Protein AF-A0A7S0JH05-F1 (afdb_monomer_lite)

Sequence (121 aa):
AACIKAVESALPPEQRRILLYGGADVAADGWRSRSTYIVQGADVPLCLREAGYLWHTSSYVIWPAAARTLVQSLPINAPVDVFAARLVHEHRLRALVTIPPLAVQGSEVRHGECGLGDCVP

Secondary structure (DSSP, 8-state):
-HHHHHHHHHS-GGG--EEEEEEEEE-TT-EEEEEEEEETT-SS-EEEEEESSEEEEEEEEE-HHHHHHHHTTPPP-S-HHHHHHHHHHTTSSEEEEEES-S--------TT---------

Foldseek 3Di:
DQVVVQLCVVDPQLPQLEKEALDWDAPPVQFDPPDKAFRPPDPDGKIKTWGLATDDGDDIDGGPNNVVLVVVPDDDPDPPNVVVSVCSNVVVGIYIYMVVRNDDDDPDPPPPPPPDPDDDD

Organism: NCBI:txid127549

pLDDT: mean 82.19, std 15.49, range [34.44, 96.44]

Radius of gyration: 16.57 Å; chains: 1; bounding box: 44×48×33 Å

Structure (mmCIF, N/CA/C/O backbone):
data_AF-A0A7S0JH05-F1
#
_entry.id   AF-A0A7S0JH05-F1
#
loop_
_atom_site.group_PDB
_atom_site.id
_atom_site.type_symbol
_atom_site.label_atom_id
_atom_site.label_alt_id
_atom_site.label_comp_id
_atom_site.label_asym_id
_atom_site.label_entity_id
_atom_site.label_seq_id
_atom_site.pdbx_PDB_ins_code
_atom_site.Cartn_x
_atom_site.Cartn_y
_atom_site.Cartn_z
_atom_site.occupancy
_atom_site.B_iso_or_equiv
_atom_site.auth_seq_id
_atom_site.auth_comp_id
_atom_site.auth_asym_id
_atom_site.auth_atom_id
_atom_site.pdbx_PDB_model_num
ATOM 1 N N . ALA A 1 1 ? 3.781 1.004 14.112 1.00 74.44 1 ALA A N 1
ATOM 2 C CA . ALA A 1 1 ? 2.352 0.971 14.515 1.00 74.44 1 ALA A CA 1
ATOM 3 C C . ALA A 1 1 ? 1.597 2.283 14.243 1.00 74.44 1 ALA A C 1
ATOM 5 O O . ALA A 1 1 ? 0.434 2.217 13.860 1.00 74.44 1 ALA A O 1
ATOM 6 N N . ALA A 1 2 ? 2.214 3.463 14.409 1.00 86.62 2 ALA A N 1
ATOM 7 C CA . ALA A 1 2 ? 1.535 4.757 14.239 1.00 86.62 2 ALA A CA 1
ATOM 8 C C . ALA A 1 2 ? 0.888 4.962 12.848 1.00 86.62 2 ALA A C 1
ATOM 10 O O . ALA A 1 2 ? -0.252 5.407 12.774 1.00 86.62 2 ALA A O 1
ATOM 11 N N . CYS A 1 3 ? 1.542 4.538 11.756 1.00 88.06 3 CYS A N 1
ATOM 12 C CA . CYS A 1 3 ? 0.983 4.633 10.396 1.00 88.06 3 CYS A CA 1
ATOM 13 C C . CYS A 1 3 ? -0.319 3.853 10.221 1.00 88.06 3 CYS A C 1
ATOM 15 O O . CYS A 1 3 ? -1.251 4.332 9.586 1.00 88.06 3 CYS A O 1
ATOM 17 N N . ILE A 1 4 ? -0.373 2.645 10.790 1.00 90.12 4 ILE A N 1
ATOM 18 C CA . ILE A 1 4 ? -1.554 1.781 10.722 1.00 90.12 4 ILE A CA 1
ATOM 19 C C . ILE A 1 4 ? -2.708 2.489 11.427 1.00 90.12 4 ILE A C 1
ATOM 21 O O . ILE A 1 4 ? -3.753 2.690 10.820 1.00 90.12 4 ILE A O 1
ATOM 25 N N . LYS A 1 5 ? -2.476 2.981 12.652 1.00 90.44 5 LYS A N 1
ATOM 26 C CA . LYS A 1 5 ? -3.479 3.744 13.409 1.00 90.44 5 LYS A CA 1
ATOM 27 C C . LYS A 1 5 ? -3.952 4.991 12.661 1.00 90.44 5 LYS A C 1
ATOM 29 O O . LYS A 1 5 ? -5.143 5.270 12.677 1.00 90.44 5 LYS A O 1
ATOM 34 N N . ALA A 1 6 ? -3.049 5.710 11.990 1.00 88.25 6 ALA A N 1
ATOM 35 C CA . ALA A 1 6 ? -3.396 6.892 11.200 1.00 88.25 6 ALA A CA 1
ATOM 36 C C . ALA A 1 6 ? -4.318 6.559 10.013 1.00 88.25 6 ALA A C 1
ATOM 38 O O . ALA A 1 6 ? -5.251 7.302 9.727 1.00 88.25 6 ALA A O 1
ATOM 39 N N . VAL A 1 7 ? -4.097 5.427 9.337 1.00 88.50 7 VAL A N 1
ATOM 40 C CA . VAL A 1 7 ? -4.993 4.956 8.267 1.00 88.50 7 VAL A CA 1
ATOM 41 C C . VAL A 1 7 ? -6.327 4.478 8.840 1.00 88.50 7 VAL A C 1
ATOM 43 O O . VAL A 1 7 ? -7.386 4.767 8.283 1.00 88.50 7 VAL A O 1
ATOM 46 N N . GLU A 1 8 ? -6.294 3.756 9.959 1.00 91.56 8 GLU A N 1
ATOM 47 C CA . GLU A 1 8 ? -7.490 3.194 10.585 1.00 91.56 8 GLU A CA 1
ATOM 48 C C . GLU A 1 8 ? -8.410 4.250 11.198 1.00 91.56 8 GLU A C 1
ATOM 50 O O . GLU A 1 8 ? -9.626 4.062 11.168 1.00 91.56 8 GLU A O 1
ATOM 55 N N . SER A 1 9 ? -7.858 5.355 11.707 1.00 89.12 9 SER A N 1
ATOM 56 C CA . SER A 1 9 ? -8.639 6.491 12.202 1.00 89.12 9 SER A CA 1
ATOM 57 C C . SER A 1 9 ? -9.195 7.364 11.076 1.00 89.12 9 SER A C 1
ATOM 59 O O . SER A 1 9 ? -10.253 7.965 11.245 1.00 89.12 9 SER A O 1
ATOM 61 N N . ALA A 1 10 ? -8.512 7.429 9.929 1.00 87.38 10 ALA A N 1
ATOM 62 C CA . ALA A 1 10 ? -8.931 8.251 8.797 1.00 87.38 10 ALA A CA 1
ATOM 63 C C . ALA A 1 10 ? -10.034 7.607 7.944 1.00 87.38 10 ALA A C 1
ATOM 65 O O . ALA A 1 10 ? -10.801 8.325 7.303 1.00 87.38 10 ALA A O 1
ATOM 66 N N . LEU A 1 11 ? -10.096 6.271 7.878 1.00 87.88 11 LEU A N 1
ATOM 67 C CA . LEU A 1 11 ? -11.009 5.555 6.984 1.00 87.88 11 LEU A CA 1
ATOM 68 C C . LEU A 1 11 ? -11.685 4.364 7.674 1.00 87.88 11 LEU A C 1
ATOM 70 O O . LEU A 1 11 ? -11.009 3.587 8.362 1.00 87.88 11 LEU A O 1
ATOM 74 N N . PRO A 1 12 ? -12.988 4.136 7.431 1.00 91.38 12 PRO A N 1
ATOM 75 C CA . PRO A 1 12 ? -13.674 2.951 7.930 1.00 91.38 12 PRO A CA 1
ATOM 76 C C . PRO A 1 12 ? -13.202 1.681 7.190 1.00 91.38 12 PRO A C 1
ATOM 78 O O . PRO A 1 12 ? -12.720 1.776 6.054 1.00 91.38 12 PRO A O 1
ATOM 81 N N . PRO A 1 13 ? -13.302 0.485 7.805 1.00 90.88 13 PRO A N 1
ATOM 82 C CA . PRO A 1 13 ? -12.706 -0.757 7.296 1.00 90.88 13 PRO A CA 1
ATOM 83 C C . PRO A 1 13 ? -13.029 -1.097 5.835 1.00 90.88 13 PRO A C 1
ATOM 85 O O . PRO A 1 13 ? -12.157 -1.556 5.096 1.00 90.88 13 PRO A O 1
ATOM 88 N N . GLU A 1 14 ? -14.261 -0.857 5.398 1.00 91.44 14 GLU A N 1
ATOM 89 C CA . GLU A 1 14 ? -14.748 -1.138 4.048 1.00 91.44 14 GLU A CA 1
ATOM 90 C C . GLU A 1 14 ? -14.143 -0.221 2.976 1.00 91.44 14 GLU A C 1
ATOM 92 O O . GLU A 1 14 ? -14.038 -0.613 1.813 1.00 91.44 14 GLU A O 1
ATOM 97 N N . GLN A 1 15 ? -13.663 0.962 3.365 1.00 89.19 15 GLN A N 1
ATOM 98 C CA . GLN A 1 15 ? -13.040 1.929 2.460 1.00 89.19 15 GLN A CA 1
ATOM 99 C C . GLN A 1 15 ? -11.510 1.802 2.405 1.00 89.19 15 GLN A C 1
ATOM 101 O O . GLN A 1 15 ? -10.868 2.457 1.579 1.00 89.19 15 GLN A O 1
ATOM 106 N N . ARG A 1 16 ? -10.902 0.923 3.218 1.00 92.81 16 ARG A N 1
ATOM 107 C CA . ARG A 1 16 ? -9.445 0.690 3.279 1.00 92.81 16 ARG A CA 1
ATOM 108 C C . ARG A 1 16 ? -8.944 -0.170 2.113 1.00 92.81 16 ARG A C 1
ATOM 110 O O . ARG A 1 16 ? -8.315 -1.210 2.300 1.00 92.81 16 ARG A O 1
ATOM 117 N N . ARG A 1 17 ? -9.198 0.268 0.878 1.00 94.44 17 ARG A N 1
ATOM 118 C CA . ARG A 1 17 ? -8.593 -0.295 -0.345 1.00 94.44 17 ARG A CA 1
ATOM 119 C C . ARG A 1 17 ? -7.163 0.230 -0.523 1.00 94.44 17 ARG A C 1
ATOM 121 O O . ARG A 1 17 ? -6.834 0.805 -1.554 1.00 94.44 17 ARG A O 1
ATOM 128 N N . ILE A 1 18 ? -6.353 0.107 0.526 1.00 93.81 18 ILE A N 1
ATOM 129 C CA . ILE A 1 18 ? -5.028 0.715 0.642 1.00 93.81 18 ILE A CA 1
ATOM 130 C C . ILE A 1 18 ? -3.946 -0.362 0.735 1.00 93.81 18 ILE A C 1
ATOM 132 O O . ILE A 1 18 ? -4.104 -1.351 1.453 1.00 93.81 18 ILE A O 1
ATOM 136 N N . LEU A 1 19 ? -2.840 -0.113 0.041 1.00 94.31 19 LEU A N 1
ATOM 137 C CA . LEU A 1 19 ? -1.531 -0.705 0.278 1.00 94.31 19 LEU A CA 1
ATOM 138 C C . LEU A 1 19 ? -0.660 0.361 0.954 1.00 94.31 19 LEU A C 1
ATOM 140 O O . LEU A 1 19 ? -0.419 1.424 0.380 1.00 94.31 19 LEU A O 1
ATOM 144 N N . LEU A 1 20 ? -0.245 0.111 2.196 1.00 94.19 20 LEU A N 1
ATOM 145 C CA . LEU A 1 20 ? 0.655 0.994 2.940 1.00 94.19 20 LEU A CA 1
ATOM 146 C C . LEU A 1 20 ? 2.082 0.478 2.792 1.00 94.19 20 LEU A C 1
ATOM 148 O O . LEU A 1 20 ? 2.431 -0.526 3.404 1.00 94.19 20 LEU A O 1
ATOM 152 N N . TYR A 1 21 ? 2.899 1.174 2.018 1.00 93.38 21 TYR A N 1
ATOM 153 C CA . TYR A 1 21 ? 4.297 0.854 1.784 1.00 93.38 21 TYR A CA 1
ATOM 154 C C . TYR A 1 21 ? 5.177 1.468 2.870 1.00 93.38 21 TYR A C 1
ATOM 156 O O . TYR A 1 21 ? 5.226 2.690 3.025 1.00 93.38 21 TYR A O 1
ATOM 164 N N . GLY A 1 22 ? 5.868 0.597 3.609 1.00 90.31 22 GLY A N 1
ATOM 165 C CA . GLY A 1 22 ? 6.933 0.978 4.539 1.00 90.31 22 GLY A CA 1
ATOM 166 C C . GLY A 1 22 ? 8.271 1.191 3.830 1.00 90.31 22 GLY A C 1
ATOM 167 O O . GLY A 1 22 ? 9.145 1.867 4.358 1.00 90.31 22 GLY A O 1
ATOM 168 N N . GLY A 1 23 ? 8.418 0.655 2.619 1.00 88.75 23 GLY A N 1
ATOM 169 C CA . GLY A 1 23 ? 9.553 0.911 1.743 1.00 88.75 23 GLY A CA 1
ATOM 170 C C . GLY A 1 23 ? 9.182 0.647 0.291 1.00 88.75 23 GLY A C 1
ATOM 171 O O . GLY A 1 23 ? 8.728 -0.447 -0.052 1.00 88.75 23 GLY A O 1
ATOM 172 N N . ALA A 1 24 ? 9.322 1.677 -0.535 1.00 87.19 24 ALA A N 1
ATOM 173 C CA . ALA A 1 24 ? 9.101 1.632 -1.972 1.00 87.19 24 ALA A CA 1
ATOM 174 C C . ALA A 1 24 ? 9.754 2.852 -2.622 1.00 87.19 24 ALA A C 1
ATOM 176 O O . ALA A 1 24 ? 9.763 3.930 -2.018 1.00 87.19 24 ALA A O 1
ATOM 177 N N . ASP A 1 25 ? 10.200 2.696 -3.864 1.00 85.81 25 ASP A N 1
ATOM 178 C CA . ASP A 1 25 ? 10.586 3.824 -4.696 1.00 85.81 25 ASP A CA 1
ATOM 179 C C . ASP A 1 25 ? 9.377 4.330 -5.493 1.00 85.81 25 ASP A C 1
ATOM 181 O O . ASP A 1 25 ? 8.522 3.588 -5.987 1.00 85.81 25 ASP A O 1
ATOM 185 N N . VAL A 1 26 ? 9.284 5.650 -5.610 1.00 86.31 26 VAL A N 1
ATOM 186 C CA . VAL A 1 26 ? 8.235 6.332 -6.371 1.00 86.31 26 VAL A CA 1
ATOM 187 C C . VAL A 1 26 ? 8.932 7.190 -7.408 1.00 86.31 26 VAL A C 1
ATOM 189 O O . VAL A 1 26 ? 9.852 7.938 -7.076 1.00 86.31 26 VAL A O 1
ATOM 192 N N . ALA A 1 27 ? 8.519 7.070 -8.670 1.00 83.88 27 ALA A N 1
ATOM 193 C CA . ALA A 1 27 ? 9.039 7.925 -9.734 1.00 83.88 27 ALA A CA 1
ATOM 194 C C . ALA A 1 27 ? 8.814 9.411 -9.384 1.00 83.88 27 ALA A C 1
ATOM 196 O O . ALA A 1 27 ? 7.875 9.747 -8.660 1.00 83.88 27 ALA A O 1
ATOM 197 N N . ALA A 1 28 ? 9.660 10.315 -9.883 1.00 79.00 28 ALA A N 1
ATOM 198 C CA . ALA A 1 28 ? 9.593 11.736 -9.521 1.00 79.00 28 ALA A CA 1
ATOM 199 C C . ALA A 1 28 ? 8.212 12.369 -9.811 1.00 79.00 28 ALA A C 1
ATOM 201 O O . ALA A 1 28 ? 7.711 13.172 -9.023 1.00 79.00 28 ALA A O 1
ATOM 202 N N . ASP A 1 29 ? 7.572 11.944 -10.897 1.00 81.50 29 ASP A N 1
ATOM 203 C CA . ASP A 1 29 ? 6.215 12.287 -11.339 1.00 81.50 29 ASP A CA 1
ATOM 204 C C . ASP A 1 29 ? 5.138 11.293 -10.855 1.00 81.50 29 ASP A C 1
ATOM 206 O O . ASP A 1 29 ? 3.942 11.499 -11.054 1.00 81.50 29 ASP A O 1
ATOM 210 N N . GLY A 1 30 ? 5.548 10.231 -10.162 1.00 83.06 30 GLY A N 1
ATOM 211 C CA . GLY A 1 30 ? 4.691 9.161 -9.664 1.00 83.06 30 GLY A CA 1
ATOM 212 C C . GLY A 1 30 ? 3.899 9.516 -8.407 1.00 83.06 30 GLY A C 1
ATOM 213 O O . GLY A 1 30 ? 3.132 8.683 -7.930 1.00 83.06 30 GLY A O 1
ATOM 214 N N . TRP A 1 31 ? 4.045 10.718 -7.846 1.00 88.94 31 TRP A N 1
ATOM 215 C CA . TRP A 1 31 ? 3.318 11.150 -6.649 1.00 88.94 31 TRP A CA 1
ATOM 216 C C . TRP A 1 31 ? 1.958 11.766 -6.981 1.00 88.94 31 TRP A C 1
ATOM 218 O O . TRP A 1 31 ? 1.846 12.641 -7.837 1.00 88.94 31 TRP A O 1
ATOM 228 N N . ARG A 1 32 ? 0.914 11.407 -6.225 1.00 85.19 32 ARG A N 1
ATOM 229 C CA . ARG A 1 32 ? -0.391 12.073 -6.336 1.00 85.19 32 ARG A CA 1
ATOM 230 C C . ARG A 1 32 ? -0.420 13.307 -5.428 1.00 85.19 32 ARG A C 1
ATOM 232 O O . ARG A 1 32 ? -0.073 13.247 -4.254 1.00 85.19 32 ARG A O 1
ATOM 239 N N . SER A 1 33 ? -0.890 14.438 -5.959 1.00 68.31 33 SER A N 1
ATOM 240 C CA . SER A 1 33 ? -0.949 15.724 -5.237 1.00 68.31 33 SER A CA 1
ATOM 241 C C . SER A 1 33 ? -1.967 15.756 -4.083 1.00 68.31 33 SER A C 1
ATOM 243 O O . SER A 1 33 ? -2.022 16.732 -3.340 1.00 68.31 33 SER A O 1
ATOM 245 N N . ARG A 1 34 ? -2.828 14.740 -3.960 1.00 62.88 34 ARG A N 1
ATOM 246 C CA . ARG A 1 34 ? -4.124 14.884 -3.284 1.00 62.88 34 ARG A CA 1
ATOM 247 C C . ARG A 1 34 ? -4.131 14.529 -1.796 1.00 62.88 34 ARG A C 1
ATOM 249 O O . ARG A 1 34 ? -5.114 14.843 -1.131 1.00 62.88 34 ARG A O 1
ATOM 256 N N . SER A 1 35 ? -3.110 13.862 -1.252 1.00 65.06 35 SER A N 1
ATOM 257 C CA . SER A 1 35 ? -3.149 13.421 0.151 1.00 65.06 35 SER A CA 1
ATOM 258 C C . SER A 1 35 ? -1.759 13.201 0.749 1.00 65.06 35 SER A C 1
ATOM 260 O O . SER A 1 35 ? -1.062 12.249 0.393 1.00 65.06 35 SER A O 1
ATOM 262 N N . THR A 1 36 ? -1.404 14.065 1.702 1.00 76.00 36 THR A N 1
ATOM 263 C CA . THR A 1 36 ? -0.310 13.846 2.653 1.00 76.00 36 THR A CA 1
ATOM 264 C C . THR A 1 36 ? -0.911 13.779 4.052 1.00 76.00 36 THR A C 1
ATOM 266 O O . THR A 1 36 ? -1.585 14.715 4.475 1.00 76.00 36 THR A O 1
ATOM 269 N N . TYR A 1 37 ? -0.679 12.685 4.772 1.00 79.81 37 TYR A N 1
ATOM 270 C CA . TYR A 1 37 ? -1.125 12.507 6.152 1.00 79.81 37 TYR A CA 1
ATOM 271 C C . TYR A 1 37 ? 0.077 12.630 7.081 1.00 79.81 37 TYR A C 1
ATOM 273 O O . TYR A 1 37 ? 1.033 11.867 6.955 1.00 79.81 37 TYR A O 1
ATOM 281 N N . ILE A 1 38 ? 0.037 13.574 8.018 1.00 81.50 38 ILE A N 1
ATOM 282 C CA . ILE A 1 38 ? 1.062 13.681 9.060 1.00 81.50 38 ILE A CA 1
ATOM 283 C C . ILE A 1 38 ? 0.748 12.636 10.129 1.00 81.50 38 ILE A C 1
ATOM 285 O O . ILE A 1 38 ? -0.346 12.628 10.695 1.00 81.50 38 ILE A O 1
ATOM 289 N N . VAL A 1 39 ? 1.697 11.741 10.395 1.00 82.69 39 VAL A N 1
ATOM 290 C CA . VAL A 1 39 ? 1.536 10.684 11.392 1.00 82.69 39 VAL A CA 1
ATOM 291 C C . VAL A 1 39 ? 1.962 11.232 12.749 1.00 82.69 39 VAL A C 1
ATOM 293 O O . VAL A 1 39 ? 3.136 11.501 12.984 1.00 82.69 39 VAL A O 1
ATOM 296 N N . GLN A 1 40 ? 0.993 11.397 13.647 1.00 77.75 40 GLN A N 1
ATOM 297 C CA . GLN A 1 40 ? 1.236 11.805 15.031 1.00 77.75 40 GLN A CA 1
ATOM 298 C C . GLN A 1 40 ? 1.632 10.596 15.893 1.00 77.75 40 GLN A C 1
ATOM 300 O O . GLN A 1 40 ? 1.147 9.484 15.673 1.00 77.75 40 GLN A O 1
ATOM 305 N N . GLY A 1 41 ? 2.489 10.815 16.894 1.00 73.50 41 GLY A N 1
ATOM 306 C CA . GLY A 1 41 ? 2.906 9.772 17.843 1.00 73.50 41 GLY A CA 1
ATOM 307 C C . GLY A 1 41 ? 3.948 8.785 17.305 1.00 73.50 41 GLY A C 1
ATOM 308 O O . GLY A 1 41 ? 4.036 7.665 17.805 1.00 73.50 41 GLY A O 1
ATOM 309 N N . ALA A 1 42 ? 4.699 9.172 16.273 1.00 73.88 42 ALA A N 1
ATOM 310 C CA . ALA A 1 42 ? 5.937 8.504 15.886 1.00 73.88 42 ALA A CA 1
ATOM 311 C C . ALA A 1 42 ? 7.134 9.216 16.539 1.00 73.88 42 ALA A C 1
ATOM 313 O O . ALA A 1 42 ? 7.112 10.438 16.681 1.00 73.88 42 ALA A O 1
ATOM 314 N N . ASP A 1 43 ? 8.177 8.461 16.895 1.00 77.62 43 ASP A N 1
ATOM 315 C CA . ASP A 1 43 ? 9.407 9.012 17.494 1.00 77.62 43 ASP A CA 1
ATOM 316 C C . ASP A 1 43 ? 10.172 9.930 16.524 1.00 77.62 43 ASP A C 1
ATOM 318 O O . ASP A 1 43 ? 10.950 10.786 16.936 1.00 77.62 43 ASP A O 1
ATOM 322 N N . VAL A 1 44 ? 9.921 9.767 15.221 1.00 78.81 44 VAL A N 1
ATOM 323 C CA . VAL A 1 44 ? 10.451 10.601 14.141 1.00 78.81 44 VAL A CA 1
ATOM 324 C C . VAL A 1 44 ? 9.306 11.230 13.344 1.00 78.81 44 VAL A C 1
ATOM 326 O O . VAL A 1 44 ? 8.269 10.582 13.163 1.00 78.81 44 VAL A O 1
ATOM 329 N N . PRO A 1 45 ? 9.475 12.462 12.821 1.00 82.19 45 PRO A N 1
ATOM 330 C CA . PRO A 1 45 ? 8.503 13.065 11.919 1.00 82.19 45 PRO A CA 1
ATOM 331 C C . PRO A 1 45 ? 8.266 12.154 10.716 1.00 82.19 45 PRO A C 1
ATOM 333 O O . PRO A 1 45 ? 9.179 11.876 9.939 1.00 82.19 45 PRO A O 1
ATOM 336 N N . LEU A 1 46 ? 7.031 11.684 10.579 1.00 88.44 46 LEU A N 1
ATOM 337 C CA . LEU A 1 46 ? 6.650 10.735 9.549 1.00 88.44 46 LEU A CA 1
ATOM 338 C C . LEU A 1 46 ? 5.401 11.231 8.835 1.00 88.44 46 LEU A C 1
ATOM 340 O O . LEU A 1 46 ? 4.434 11.671 9.463 1.00 88.44 46 LEU A O 1
ATOM 344 N N . CYS A 1 47 ? 5.399 11.127 7.513 1.00 89.88 47 CYS A N 1
ATOM 345 C CA . CYS A 1 47 ? 4.211 11.388 6.719 1.00 89.88 47 CYS A CA 1
ATOM 346 C C . CYS A 1 47 ? 3.901 10.228 5.777 1.00 89.88 47 CYS A C 1
ATOM 348 O O . CYS A 1 47 ? 4.780 9.474 5.369 1.00 89.88 47 CYS A O 1
ATOM 350 N N . LEU A 1 48 ? 2.619 10.074 5.461 1.00 90.81 48 LEU A N 1
ATOM 351 C CA . LEU A 1 48 ? 2.137 9.165 4.433 1.00 90.81 48 LEU A CA 1
ATOM 352 C C . LEU A 1 48 ? 1.766 9.993 3.220 1.00 90.81 48 LEU A C 1
ATOM 354 O O . LEU A 1 48 ? 0.920 10.881 3.329 1.00 90.81 48 LEU A O 1
ATOM 358 N N . ARG A 1 49 ? 2.355 9.693 2.071 1.00 91.56 49 ARG A N 1
ATOM 359 C CA . ARG A 1 49 ? 2.038 10.372 0.817 1.00 91.56 49 ARG A CA 1
ATOM 360 C C . ARG A 1 49 ? 1.485 9.378 -0.186 1.00 91.56 49 ARG A C 1
ATOM 362 O O . ARG A 1 49 ? 1.966 8.251 -0.285 1.00 91.56 49 ARG A O 1
ATOM 369 N N . GLU A 1 50 ? 0.454 9.787 -0.913 1.00 92.88 50 GLU A N 1
ATOM 370 C CA . GLU A 1 50 ? -0.169 8.920 -1.907 1.00 92.88 50 GLU A CA 1
ATOM 371 C C . GLU A 1 50 ? 0.671 8.827 -3.189 1.00 92.88 50 GLU A C 1
ATOM 373 O O . GLU A 1 50 ? 1.014 9.841 -3.804 1.00 92.88 50 GLU A O 1
ATOM 378 N N . ALA A 1 51 ? 0.977 7.600 -3.606 1.00 91.25 51 ALA A N 1
ATOM 379 C CA . ALA A 1 51 ? 1.669 7.302 -4.852 1.00 91.25 51 ALA A CA 1
ATOM 380 C C . ALA A 1 51 ? 0.672 6.873 -5.940 1.00 91.25 51 ALA A C 1
ATOM 382 O O . ALA A 1 51 ? -0.337 6.214 -5.684 1.00 91.25 51 ALA A O 1
ATOM 383 N N . GLY A 1 52 ? 0.945 7.283 -7.173 1.00 89.38 52 GLY A N 1
ATOM 384 C CA . GLY A 1 52 ? 0.228 6.890 -8.383 1.00 89.38 52 GLY A CA 1
ATOM 385 C C . GLY A 1 52 ? 0.966 5.835 -9.195 1.00 89.38 52 GLY A C 1
ATOM 386 O O . GLY A 1 52 ? 0.314 5.065 -9.895 1.00 89.38 52 GLY A O 1
ATOM 387 N N . TYR A 1 53 ? 2.292 5.774 -9.067 1.00 86.00 53 TYR A N 1
ATOM 388 C CA . TYR A 1 53 ? 3.116 4.743 -9.681 1.00 86.00 53 TYR A CA 1
ATOM 389 C C . TYR A 1 53 ? 4.285 4.380 -8.762 1.00 86.00 53 TYR A C 1
ATOM 391 O O . TYR A 1 53 ? 5.033 5.255 -8.331 1.00 86.00 53 TYR A O 1
ATOM 399 N N . LEU A 1 54 ? 4.416 3.093 -8.453 1.00 87.25 54 LEU A N 1
ATOM 400 C CA . LEU A 1 54 ? 5.406 2.539 -7.530 1.00 87.25 54 LEU A CA 1
ATOM 401 C C . LEU A 1 54 ? 6.330 1.585 -8.274 1.00 87.25 54 LEU A C 1
ATOM 403 O O . LEU A 1 54 ? 5.886 0.867 -9.170 1.00 87.25 54 LEU A O 1
ATOM 407 N N . TRP A 1 55 ? 7.581 1.524 -7.842 1.00 80.56 55 TRP A N 1
ATOM 408 C CA . TRP A 1 55 ? 8.552 0.528 -8.272 1.00 80.56 55 TRP A CA 1
ATOM 409 C C . TRP A 1 55 ? 9.455 0.154 -7.088 1.00 80.56 55 TRP A C 1
ATOM 411 O O . TRP A 1 55 ? 9.488 0.864 -6.087 1.00 80.56 55 TRP A O 1
ATOM 421 N N . HIS A 1 56 ? 10.125 -1.000 -7.161 1.00 75.75 56 HIS A N 1
ATOM 422 C CA . HIS A 1 56 ? 11.042 -1.476 -6.111 1.00 75.75 56 HIS A CA 1
ATOM 423 C C . HIS A 1 56 ? 10.406 -1.492 -4.706 1.00 75.75 56 HIS A C 1
ATOM 425 O O . HIS A 1 56 ? 10.801 -0.765 -3.796 1.00 75.75 56 HIS A O 1
ATOM 431 N N . THR A 1 57 ? 9.373 -2.313 -4.520 1.00 80.50 57 THR A N 1
ATOM 432 C CA . THR A 1 57 ? 8.643 -2.400 -3.249 1.00 80.50 57 THR A CA 1
ATOM 433 C C . THR A 1 57 ? 9.287 -3.417 -2.309 1.00 80.50 57 THR A C 1
ATOM 435 O O . THR A 1 57 ? 9.372 -4.594 -2.644 1.00 80.50 57 THR A O 1
ATOM 438 N N . SER A 1 58 ? 9.694 -2.985 -1.112 1.00 83.94 58 SER A N 1
ATOM 439 C CA . SER A 1 58 ? 10.361 -3.851 -0.127 1.00 83.94 58 SER A CA 1
ATOM 440 C C . SER A 1 58 ? 9.400 -4.401 0.925 1.00 83.94 58 SE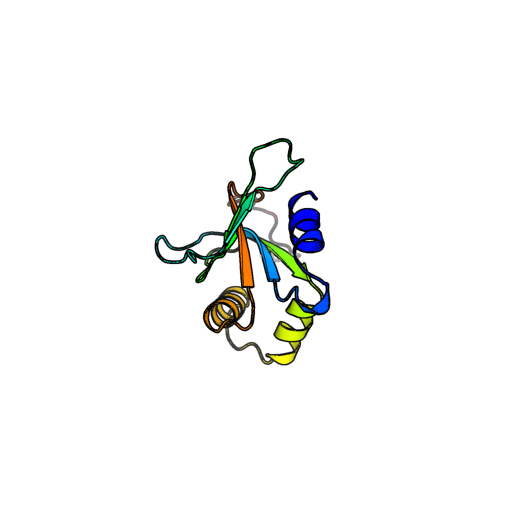R A C 1
ATOM 442 O O . SER A 1 58 ? 9.508 -5.553 1.339 1.00 83.94 58 SER A O 1
ATOM 444 N N . SER A 1 59 ? 8.444 -3.584 1.377 1.00 88.44 59 SER A N 1
ATOM 445 C CA . SER A 1 59 ? 7.475 -3.983 2.397 1.00 88.44 59 SER A CA 1
ATOM 446 C C . SER A 1 59 ? 6.178 -3.194 2.292 1.00 88.44 59 SER A C 1
ATOM 448 O O . SER A 1 59 ? 6.174 -1.983 2.038 1.00 88.44 59 SER A O 1
ATOM 450 N N . TYR A 1 60 ? 5.065 -3.881 2.538 1.00 92.62 60 TYR A N 1
ATOM 451 C CA . TYR A 1 60 ? 3.752 -3.263 2.590 1.00 92.62 60 TYR A CA 1
ATOM 452 C C . TYR A 1 60 ? 2.817 -3.952 3.582 1.00 92.62 60 TYR A C 1
ATOM 454 O O . TYR A 1 60 ? 2.936 -5.138 3.880 1.00 92.62 60 TYR A O 1
ATOM 462 N N . VAL A 1 61 ? 1.849 -3.183 4.069 1.00 94.44 61 VAL A N 1
ATOM 463 C CA . VAL A 1 61 ? 0.692 -3.656 4.825 1.00 94.44 61 VAL A CA 1
ATOM 464 C C . VAL A 1 61 ? -0.535 -3.564 3.930 1.00 94.44 61 VAL A C 1
ATOM 466 O O . VAL A 1 61 ? -0.757 -2.556 3.255 1.00 94.44 61 VAL A O 1
ATOM 469 N N . ILE A 1 62 ? -1.348 -4.616 3.952 1.00 94.88 62 ILE A N 1
ATOM 470 C CA . ILE A 1 62 ? -2.596 -4.705 3.204 1.00 94.88 62 ILE A CA 1
ATOM 471 C C . ILE A 1 62 ? -3.781 -4.893 4.153 1.00 94.88 62 ILE A C 1
ATOM 473 O O . ILE A 1 62 ? -3.728 -5.697 5.081 1.00 94.88 62 ILE A O 1
ATOM 477 N N . TRP A 1 63 ? -4.873 -4.167 3.904 1.00 95.81 63 TRP A N 1
ATOM 478 C CA . TRP A 1 63 ? -6.130 -4.337 4.639 1.00 95.81 63 TRP A CA 1
ATOM 479 C C . TRP A 1 63 ? -7.079 -5.314 3.931 1.00 95.81 63 TRP A C 1
ATOM 481 O O . TRP A 1 63 ? -7.011 -5.462 2.708 1.00 95.81 63 TRP A O 1
ATOM 491 N N . PRO A 1 64 ? -8.044 -5.925 4.650 1.00 96.44 64 PRO A N 1
ATOM 492 C CA . PRO A 1 64 ? -8.970 -6.897 4.067 1.00 96.44 64 PRO A CA 1
ATOM 493 C C . PRO A 1 64 ? -9.735 -6.404 2.827 1.00 96.44 64 PRO A C 1
ATOM 495 O O . PRO A 1 64 ? -9.966 -7.180 1.903 1.00 96.44 64 PRO A O 1
ATOM 498 N N . ALA A 1 65 ? -10.118 -5.123 2.765 1.00 95.06 65 ALA A N 1
ATOM 499 C CA . ALA A 1 65 ? -10.803 -4.563 1.595 1.00 95.06 65 ALA A CA 1
ATOM 500 C C . ALA A 1 65 ? -9.891 -4.493 0.353 1.00 95.06 65 ALA A C 1
ATOM 502 O O . ALA A 1 65 ? -10.323 -4.822 -0.755 1.00 95.06 65 ALA A O 1
ATOM 503 N N . ALA A 1 66 ? -8.619 -4.128 0.535 1.00 95.06 66 ALA A N 1
ATOM 504 C CA . ALA A 1 66 ? -7.613 -4.193 -0.523 1.00 95.06 66 ALA A CA 1
ATOM 505 C C . ALA A 1 66 ? -7.322 -5.642 -0.943 1.00 95.06 66 ALA A C 1
ATOM 507 O O . ALA A 1 66 ? -7.317 -5.939 -2.135 1.00 95.06 66 ALA A O 1
ATOM 508 N N . ALA A 1 67 ? -7.170 -6.559 0.017 1.00 94.25 67 ALA A N 1
ATOM 509 C CA . ALA A 1 67 ? -6.914 -7.974 -0.256 1.00 94.25 67 ALA A CA 1
ATOM 510 C C . ALA A 1 67 ? -8.037 -8.615 -1.086 1.00 94.25 67 ALA A C 1
ATOM 512 O O . ALA A 1 67 ? -7.765 -9.290 -2.076 1.00 94.25 67 ALA A O 1
ATOM 513 N N . ARG A 1 68 ? -9.306 -8.331 -0.760 1.00 95.44 68 ARG A N 1
ATOM 514 C CA . ARG A 1 68 ? -10.449 -8.770 -1.577 1.00 95.44 68 ARG A CA 1
ATOM 515 C C . ARG A 1 68 ? -10.370 -8.244 -3.008 1.00 95.44 68 ARG A C 1
ATOM 517 O O . ARG A 1 68 ? -10.628 -8.999 -3.937 1.00 95.44 68 ARG A O 1
ATOM 524 N N . THR A 1 69 ? -9.964 -6.987 -3.187 1.00 94.06 69 THR A N 1
ATOM 525 C CA . THR A 1 69 ? -9.801 -6.386 -4.521 1.00 94.06 69 THR A CA 1
ATOM 526 C C . THR A 1 69 ? -8.710 -7.100 -5.327 1.00 94.06 69 THR A C 1
ATOM 528 O O . THR A 1 69 ? -8.896 -7.336 -6.520 1.00 94.06 69 THR A O 1
ATOM 531 N N . LEU A 1 70 ? -7.600 -7.493 -4.691 1.00 92.00 70 LEU A N 1
ATOM 532 C CA . LEU A 1 70 ? -6.545 -8.284 -5.339 1.00 92.00 70 LEU A CA 1
ATOM 533 C C . LEU A 1 70 ? -7.047 -9.669 -5.757 1.00 92.00 70 LEU A C 1
ATOM 535 O O . LEU A 1 70 ? -6.878 -10.050 -6.911 1.00 92.00 70 LEU A O 1
ATOM 539 N N . VAL A 1 71 ? -7.718 -10.390 -4.853 1.00 93.25 71 VAL A N 1
ATOM 540 C CA . VAL A 1 71 ? -8.251 -11.738 -5.124 1.00 93.25 71 VAL A CA 1
ATOM 541 C C . VAL A 1 71 ? -9.313 -11.712 -6.229 1.00 93.25 71 VAL A C 1
ATOM 543 O O . VAL A 1 71 ? -9.327 -12.578 -7.096 1.00 93.25 71 VAL A O 1
ATOM 546 N N . GLN A 1 72 ? -10.163 -10.685 -6.264 1.00 94.25 72 GLN A N 1
ATOM 547 C CA . GLN A 1 72 ? -11.145 -10.480 -7.338 1.00 94.25 72 GLN A CA 1
ATOM 548 C C . GLN A 1 72 ? -10.514 -10.124 -8.691 1.00 94.25 72 GLN A C 1
ATOM 550 O O . GLN A 1 72 ? -11.203 -10.133 -9.705 1.00 94.25 72 GLN A O 1
ATOM 555 N N . SER A 1 73 ? -9.230 -9.763 -8.709 1.00 91.06 73 SER A N 1
ATOM 556 C CA . SER A 1 73 ? -8.503 -9.351 -9.913 1.00 91.06 73 SER A CA 1
ATOM 557 C C . SER A 1 73 ? -7.608 -10.454 -10.477 1.00 91.06 73 SER A C 1
ATOM 559 O O . SE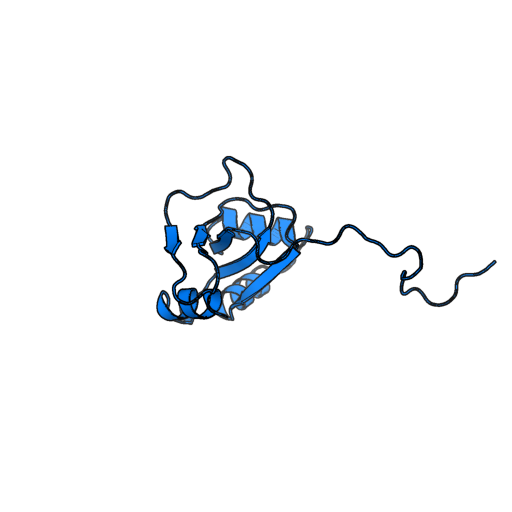R A 1 73 ? -6.828 -10.191 -11.390 1.00 91.06 73 SER A O 1
ATOM 561 N N . LEU A 1 74 ? -7.700 -11.668 -9.930 1.00 90.50 74 LEU A N 1
ATOM 562 C CA . LEU A 1 74 ? -7.046 -12.850 -10.477 1.00 90.50 74 LEU A CA 1
ATOM 563 C C . LEU A 1 74 ? -7.632 -13.200 -11.864 1.00 90.50 74 LEU A C 1
ATOM 565 O O . LEU A 1 74 ? -8.813 -12.944 -12.105 1.00 90.50 74 LEU A O 1
ATOM 569 N N . PRO A 1 75 ? -6.845 -13.817 -12.765 1.00 89.88 75 PRO A N 1
ATOM 570 C CA . PRO A 1 75 ? -5.466 -14.278 -12.572 1.00 89.88 75 PRO A CA 1
ATOM 571 C C . PRO A 1 75 ? -4.416 -13.158 -12.684 1.00 89.88 75 PRO A C 1
ATOM 573 O O . PRO A 1 75 ? -4.593 -12.177 -13.404 1.00 89.88 75 PRO A O 1
ATOM 576 N N . ILE A 1 76 ? -3.287 -13.332 -11.990 1.00 89.38 76 ILE A N 1
ATOM 577 C CA . ILE A 1 76 ? -2.107 -12.464 -12.122 1.00 89.38 76 ILE A CA 1
ATOM 578 C C . ILE A 1 76 ? -1.234 -13.008 -13.257 1.00 89.38 76 ILE A C 1
ATOM 580 O O . ILE A 1 76 ? -0.803 -14.156 -13.208 1.00 89.38 76 ILE A O 1
ATOM 584 N N . ASN A 1 77 ? -0.966 -12.182 -14.270 1.00 89.88 77 ASN A N 1
ATOM 585 C CA . ASN A 1 77 ? -0.168 -12.532 -15.453 1.00 89.88 77 ASN A CA 1
ATOM 586 C C . ASN A 1 77 ? 1.127 -11.703 -15.589 1.00 89.88 77 ASN A C 1
ATOM 588 O O . ASN A 1 77 ? 1.701 -11.621 -16.671 1.00 89.88 77 A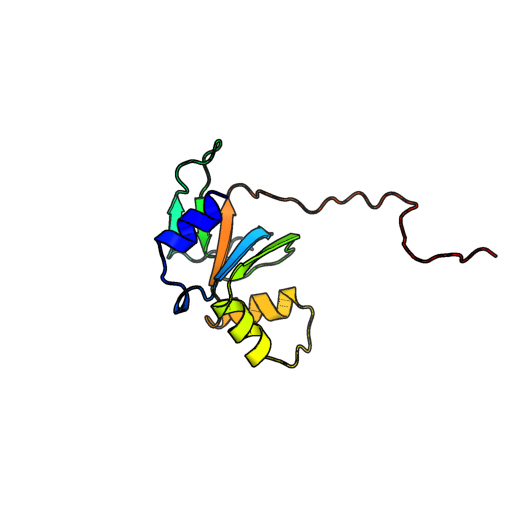SN A O 1
ATOM 592 N N . ALA A 1 78 ? 1.564 -11.062 -14.506 1.00 87.00 78 ALA A N 1
ATOM 593 C CA . ALA A 1 78 ? 2.745 -10.204 -14.432 1.00 87.00 78 ALA A CA 1
ATOM 594 C C . ALA A 1 78 ? 3.368 -10.312 -13.026 1.00 87.00 78 ALA A C 1
ATOM 596 O O . ALA A 1 78 ? 2.713 -10.845 -12.126 1.00 87.00 78 ALA A O 1
ATOM 597 N N . PRO A 1 79 ? 4.588 -9.797 -12.785 1.00 88.25 79 PRO A N 1
ATOM 598 C CA . PRO A 1 79 ? 5.116 -9.677 -11.428 1.00 88.25 79 PRO A CA 1
ATOM 599 C C . PRO A 1 79 ? 4.117 -8.968 -10.505 1.00 88.25 79 PRO A C 1
ATOM 601 O O . PRO A 1 79 ? 3.462 -8.006 -10.914 1.00 88.25 79 PRO A O 1
ATOM 604 N N . VAL A 1 80 ? 3.996 -9.445 -9.264 1.00 85.94 80 VAL A N 1
ATOM 605 C CA . VAL A 1 80 ? 2.974 -8.978 -8.309 1.00 85.94 80 VAL A CA 1
ATOM 606 C C . VAL A 1 80 ? 3.045 -7.466 -8.098 1.00 85.94 80 VAL A C 1
ATOM 608 O O . VAL A 1 80 ? 2.005 -6.813 -8.056 1.00 85.94 80 VAL A O 1
ATOM 611 N N . ASP A 1 81 ? 4.247 -6.896 -8.058 1.00 84.50 81 ASP A N 1
ATOM 612 C CA . ASP A 1 81 ? 4.438 -5.457 -7.860 1.00 84.50 81 ASP A CA 1
ATOM 613 C C . ASP A 1 81 ? 3.948 -4.645 -9.062 1.00 84.50 81 ASP A C 1
ATOM 615 O O . ASP A 1 81 ? 3.278 -3.628 -8.892 1.00 84.50 81 ASP A O 1
ATOM 619 N N . VAL A 1 82 ? 4.182 -5.136 -10.285 1.00 87.94 82 VAL A N 1
ATOM 620 C CA . VAL A 1 82 ? 3.669 -4.524 -11.525 1.00 87.94 82 VAL A CA 1
ATOM 621 C C . VAL A 1 82 ? 2.146 -4.623 -11.572 1.00 87.94 82 VAL A C 1
ATOM 623 O O . VAL A 1 82 ? 1.458 -3.664 -11.923 1.00 87.94 82 VAL A O 1
ATOM 626 N N . PHE A 1 83 ? 1.599 -5.771 -11.174 1.00 90.00 83 PHE A N 1
ATOM 627 C CA . PHE A 1 83 ? 0.160 -5.971 -11.081 1.00 90.00 83 PHE A CA 1
ATOM 628 C C . PHE A 1 83 ? -0.485 -5.027 -10.051 1.00 90.00 83 PHE A C 1
ATOM 630 O O . PHE A 1 83 ? -1.499 -4.393 -10.348 1.00 90.00 83 PHE A O 1
ATOM 637 N N . ALA A 1 84 ? 0.113 -4.882 -8.868 1.00 90.12 84 ALA A N 1
ATOM 638 C CA . ALA A 1 84 ? -0.350 -3.967 -7.830 1.00 90.12 84 ALA A CA 1
ATOM 639 C C . ALA A 1 84 ? -0.234 -2.500 -8.274 1.00 90.12 84 ALA A C 1
ATOM 641 O O . ALA A 1 84 ? -1.194 -1.742 -8.122 1.00 90.12 84 ALA A O 1
ATOM 642 N N . ALA A 1 85 ? 0.887 -2.112 -8.889 1.00 89.56 85 ALA A N 1
ATOM 643 C CA . ALA A 1 85 ? 1.092 -0.776 -9.442 1.00 89.56 85 ALA A CA 1
ATOM 644 C C . ALA A 1 85 ? 0.041 -0.437 -10.509 1.00 89.56 85 ALA A C 1
ATOM 646 O O . ALA A 1 85 ? -0.516 0.661 -10.488 1.00 89.56 85 ALA A O 1
ATOM 647 N N . ARG A 1 86 ? -0.320 -1.391 -11.380 1.00 90.94 86 ARG A N 1
ATOM 648 C CA . ARG A 1 86 ? -1.423 -1.221 -12.339 1.00 90.94 86 ARG A CA 1
ATOM 649 C C . ARG A 1 86 ? -2.751 -0.942 -11.634 1.00 90.94 86 ARG A C 1
ATOM 651 O O . ARG A 1 86 ? -3.445 0.000 -11.998 1.00 90.94 86 ARG A O 1
ATOM 658 N N . LEU A 1 87 ? -3.102 -1.705 -10.599 1.00 93.06 87 LEU A N 1
ATOM 659 C CA . LEU A 1 87 ? -4.353 -1.493 -9.856 1.00 93.06 87 LEU A CA 1
ATOM 660 C C . LEU A 1 87 ? -4.384 -0.154 -9.099 1.00 93.06 87 LEU A C 1
ATOM 662 O O . LEU A 1 87 ? -5.457 0.428 -8.921 1.00 93.06 87 LEU A O 1
ATOM 666 N N . VAL A 1 88 ? -3.224 0.345 -8.666 1.00 92.44 88 VAL A N 1
ATOM 667 C CA . VAL A 1 88 ? -3.063 1.692 -8.089 1.00 92.44 88 VAL A CA 1
ATOM 668 C C . VAL A 1 88 ? -3.219 2.777 -9.158 1.00 92.44 88 VAL A C 1
ATOM 670 O O . VAL A 1 88 ? -3.855 3.812 -8.923 1.00 92.44 88 VAL A O 1
ATOM 673 N N . HIS A 1 89 ? -2.674 2.542 -10.350 1.00 89.69 89 HIS A N 1
ATOM 674 C CA . HIS A 1 89 ? -2.823 3.435 -11.492 1.00 89.69 89 HIS A CA 1
ATOM 675 C C . HIS A 1 89 ? -4.295 3.544 -11.928 1.00 89.69 89 HIS A C 1
ATOM 677 O O . HIS A 1 89 ? -4.810 4.651 -12.066 1.00 89.69 89 HIS A O 1
ATOM 683 N N . GLU A 1 90 ? -5.000 2.412 -12.009 1.00 91.31 90 GLU A N 1
ATOM 684 C CA . GLU A 1 90 ? -6.430 2.289 -12.343 1.00 91.31 90 GLU A CA 1
ATOM 685 C C . GLU A 1 90 ? -7.387 2.736 -11.220 1.00 91.31 90 GLU A C 1
ATOM 687 O O . GLU A 1 90 ? -8.601 2.576 -11.340 1.00 91.31 90 GLU A O 1
ATOM 692 N N . HIS A 1 91 ? -6.879 3.271 -10.104 1.00 91.38 91 HIS A N 1
ATOM 693 C CA . HIS A 1 91 ? -7.676 3.711 -8.948 1.00 91.38 91 HIS A CA 1
ATOM 694 C C . HIS A 1 91 ? -8.513 2.611 -8.267 1.00 91.38 91 HIS A C 1
ATOM 696 O O . HIS A 1 91 ? -9.426 2.899 -7.486 1.00 91.38 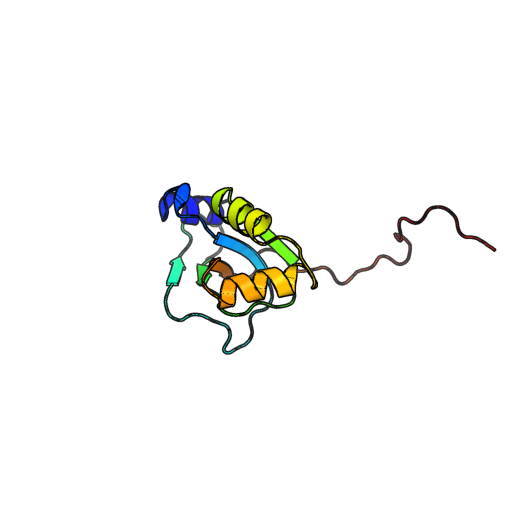91 HIS A O 1
ATOM 702 N N . ARG A 1 92 ? -8.198 1.337 -8.520 1.00 93.19 92 ARG A N 1
ATOM 703 C CA . ARG A 1 92 ? -8.833 0.191 -7.851 1.00 93.19 92 ARG A CA 1
ATOM 704 C C . ARG A 1 92 ? -8.261 -0.017 -6.451 1.00 93.19 92 ARG A C 1
ATOM 706 O O . ARG A 1 92 ? -8.985 -0.439 -5.547 1.00 93.19 92 ARG A O 1
ATOM 713 N N . LEU A 1 93 ? -6.990 0.335 -6.276 1.00 94.06 93 LEU A N 1
ATOM 714 C CA . LEU A 1 93 ? -6.280 0.409 -5.004 1.00 94.06 93 LEU A CA 1
ATOM 715 C C . LEU A 1 93 ? -5.680 1.805 -4.814 1.00 94.06 93 LEU A C 1
ATOM 717 O O . LEU A 1 93 ? -5.470 2.549 -5.768 1.00 94.06 93 LEU A O 1
ATOM 721 N N . ARG A 1 94 ? -5.387 2.153 -3.564 1.00 93.62 94 ARG A N 1
ATOM 722 C CA . ARG A 1 94 ? -4.616 3.340 -3.190 1.00 93.62 94 ARG A CA 1
ATOM 723 C C . ARG A 1 94 ? -3.281 2.908 -2.608 1.00 93.62 94 ARG A C 1
ATOM 725 O O . ARG A 1 94 ? -3.239 1.979 -1.806 1.00 93.62 94 ARG A O 1
ATOM 732 N N . ALA A 1 95 ? -2.212 3.602 -2.968 1.00 93.56 95 ALA A N 1
ATOM 733 C CA . ALA A 1 95 ? -0.892 3.377 -2.403 1.00 93.56 95 ALA A CA 1
ATOM 734 C C . ALA A 1 95 ? -0.501 4.534 -1.492 1.00 93.56 95 ALA A C 1
ATOM 736 O O . ALA A 1 95 ? -0.396 5.665 -1.956 1.00 93.56 95 ALA A O 1
ATOM 737 N N . LEU A 1 96 ? -0.251 4.255 -0.217 1.00 93.62 96 LEU A N 1
ATOM 738 C CA . LEU A 1 96 ? 0.323 5.222 0.715 1.00 93.62 96 LEU A CA 1
ATOM 739 C C . LEU A 1 96 ? 1.759 4.819 1.013 1.00 93.62 96 LEU A C 1
ATOM 741 O O . LEU A 1 96 ? 1.993 3.681 1.394 1.00 93.62 96 LEU A O 1
ATOM 745 N N . VAL A 1 97 ? 2.703 5.740 0.862 1.00 93.19 97 VAL A N 1
ATOM 746 C CA . VAL A 1 97 ? 4.129 5.493 1.100 1.00 93.19 97 VAL A CA 1
ATOM 747 C C . VAL A 1 97 ? 4.585 6.316 2.290 1.00 93.19 97 VAL A C 1
ATOM 749 O O . VAL A 1 97 ? 4.258 7.501 2.391 1.00 93.19 97 VAL A O 1
ATOM 752 N N . THR A 1 98 ? 5.324 5.690 3.201 1.00 92.31 98 THR A N 1
ATOM 753 C CA . THR A 1 98 ? 5.950 6.379 4.331 1.00 92.31 98 THR A CA 1
ATOM 754 C C . THR A 1 98 ? 7.132 7.223 3.871 1.00 92.31 98 THR A C 1
ATOM 756 O O . THR A 1 98 ? 7.988 6.740 3.131 1.00 92.31 98 THR A O 1
ATOM 759 N N . ILE A 1 99 ? 7.205 8.461 4.351 1.00 88.94 99 ILE A N 1
ATOM 760 C CA . ILE A 1 99 ? 8.337 9.364 4.151 1.00 88.94 99 ILE A CA 1
ATOM 761 C C . ILE A 1 99 ? 8.781 9.873 5.535 1.00 88.94 99 ILE A C 1
ATOM 763 O O . ILE A 1 99 ? 7.982 10.550 6.197 1.00 88.94 99 ILE A O 1
ATOM 767 N N . PRO A 1 100 ? 10.020 9.576 5.978 1.00 89.06 100 PRO A N 1
ATOM 768 C CA . PRO A 1 100 ? 11.020 8.717 5.314 1.00 89.06 100 PRO A CA 1
ATOM 769 C C . PRO A 1 100 ? 10.595 7.229 5.224 1.00 89.06 100 PRO A C 1
ATOM 771 O O . PRO A 1 100 ? 9.664 6.823 5.928 1.00 89.06 100 PRO A O 1
ATOM 774 N N . PRO A 1 101 ? 11.245 6.407 4.369 1.00 88.44 101 PRO A N 1
ATOM 775 C CA . PRO A 1 101 ? 10.994 4.967 4.321 1.00 88.44 101 PRO A CA 1
ATOM 776 C C . PRO A 1 101 ? 11.359 4.306 5.658 1.00 88.44 101 PRO A C 1
ATOM 778 O O . PRO A 1 101 ? 12.413 4.571 6.231 1.00 88.44 101 PRO A O 1
ATOM 781 N N . LEU A 1 102 ? 10.475 3.440 6.152 1.00 88.50 102 LEU A N 1
ATOM 782 C CA . LEU A 1 102 ? 10.650 2.668 7.386 1.00 88.50 102 LEU A CA 1
ATOM 783 C C . LEU A 1 102 ? 11.450 1.378 7.179 1.00 88.50 102 LEU A C 1
ATOM 785 O O . LEU A 1 102 ? 12.001 0.840 8.135 1.00 88.50 102 LEU A O 1
ATOM 789 N N . ALA A 1 103 ? 11.477 0.861 5.953 1.00 85.62 103 ALA A N 1
ATOM 790 C CA . ALA A 1 103 ? 12.201 -0.344 5.587 1.00 85.62 103 ALA A CA 1
ATOM 791 C C . ALA A 1 103 ? 12.911 -0.140 4.250 1.00 85.62 103 ALA A C 1
ATOM 793 O O . ALA A 1 103 ? 12.337 0.390 3.300 1.00 85.62 103 ALA A O 1
ATOM 794 N N . VAL A 1 104 ? 14.148 -0.610 4.162 1.00 79.44 104 VAL A N 1
ATOM 795 C CA . VAL A 1 104 ? 14.930 -0.618 2.926 1.00 79.44 104 VAL A CA 1
ATOM 796 C C . VAL A 1 104 ? 15.246 -2.069 2.602 1.00 79.44 104 VAL A C 1
ATOM 798 O O . VAL A 1 104 ? 15.538 -2.858 3.501 1.00 79.44 104 VAL A O 1
ATOM 801 N N . GLN A 1 105 ? 15.147 -2.437 1.328 1.00 71.06 105 GLN A N 1
ATOM 802 C CA . GLN A 1 105 ? 15.581 -3.755 0.890 1.00 71.06 105 GLN A CA 1
ATOM 803 C C . GLN A 1 105 ? 17.102 -3.841 1.050 1.00 71.06 105 GLN A C 1
ATOM 805 O O . GLN A 1 105 ? 17.838 -3.093 0.410 1.00 71.06 105 GLN A O 1
ATOM 810 N N . GLY A 1 106 ? 17.569 -4.727 1.930 1.00 66.94 106 GLY A N 1
ATOM 811 C CA . GLY A 1 106 ? 18.994 -5.012 2.062 1.00 66.94 106 GLY A CA 1
ATOM 812 C C . GLY A 1 106 ? 19.530 -5.620 0.768 1.00 66.94 106 GLY A C 1
ATOM 813 O O . GLY A 1 106 ? 18.912 -6.519 0.201 1.00 66.94 106 GLY A O 1
ATOM 814 N N . SER A 1 107 ? 20.670 -5.125 0.291 1.00 55.31 107 SER A N 1
ATOM 815 C CA . SER A 1 107 ? 21.381 -5.671 -0.871 1.00 55.31 107 SER A CA 1
ATOM 816 C C . SER A 1 107 ? 22.339 -6.812 -0.510 1.00 55.31 107 SER A C 1
ATOM 818 O O . SER A 1 107 ? 22.930 -7.422 -1.400 1.00 55.31 107 SER A O 1
ATOM 820 N N . GLU A 1 108 ? 22.501 -7.125 0.778 1.00 49.22 108 GLU A N 1
ATOM 821 C CA . GLU A 1 108 ? 23.382 -8.199 1.229 1.00 49.22 108 GLU A CA 1
ATOM 822 C C . GLU A 1 108 ? 22.722 -9.564 1.028 1.00 49.22 108 GLU A C 1
ATOM 824 O O . GLU A 1 108 ? 22.105 -10.135 1.926 1.00 49.22 108 GLU A O 1
ATOM 829 N N . VAL A 1 109 ? 22.917 -10.132 -0.160 1.00 51.88 109 VAL A N 1
ATOM 830 C CA . VAL A 1 109 ? 22.959 -11.586 -0.282 1.00 51.88 109 VAL A CA 1
ATOM 831 C C . VAL A 1 109 ? 24.212 -12.026 0.469 1.00 51.88 109 VAL A C 1
ATOM 833 O O . VAL A 1 109 ? 25.331 -11.852 -0.021 1.00 51.88 109 VAL A O 1
ATOM 836 N N . ARG A 1 110 ? 24.054 -12.586 1.672 1.00 44.53 110 ARG A N 1
ATOM 837 C CA . ARG A 1 110 ? 25.130 -13.382 2.266 1.00 44.53 110 ARG A CA 1
ATOM 838 C C . ARG A 1 110 ? 25.413 -14.507 1.278 1.00 44.53 110 ARG A C 1
ATOM 840 O O . ARG A 1 110 ? 24.568 -15.381 1.090 1.00 44.53 110 ARG A O 1
ATOM 847 N N . HIS A 1 111 ? 26.556 -14.446 0.595 1.00 41.78 111 HIS A N 1
ATOM 848 C CA . HIS A 1 111 ? 27.053 -15.545 -0.230 1.00 41.78 111 HIS A CA 1
ATOM 849 C C . H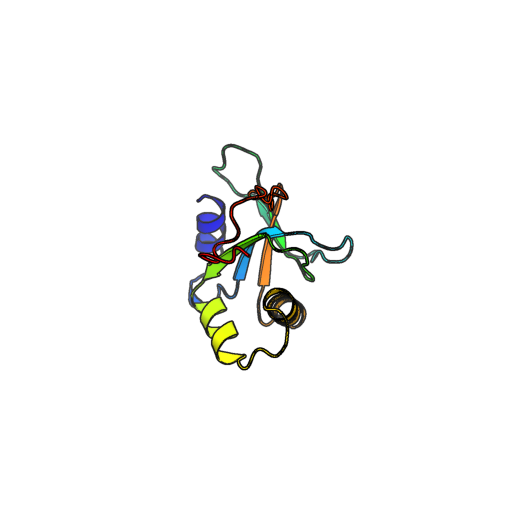IS A 1 111 ? 27.086 -16.802 0.655 1.00 41.78 111 HIS A C 1
ATOM 851 O O . HIS A 1 111 ? 27.988 -16.949 1.475 1.00 41.78 111 HIS A O 1
ATOM 857 N N . GLY A 1 112 ? 26.059 -17.651 0.557 1.00 50.88 112 GLY A N 1
ATOM 858 C CA . GLY A 1 112 ? 25.900 -18.837 1.404 1.00 50.88 112 GLY A CA 1
ATOM 859 C C . GLY A 1 112 ? 24.467 -19.169 1.831 1.00 50.88 112 GLY A C 1
ATOM 860 O O . GLY A 1 112 ? 24.208 -20.318 2.158 1.00 50.88 112 GLY A O 1
ATOM 861 N N . GLU A 1 113 ? 23.517 -18.232 1.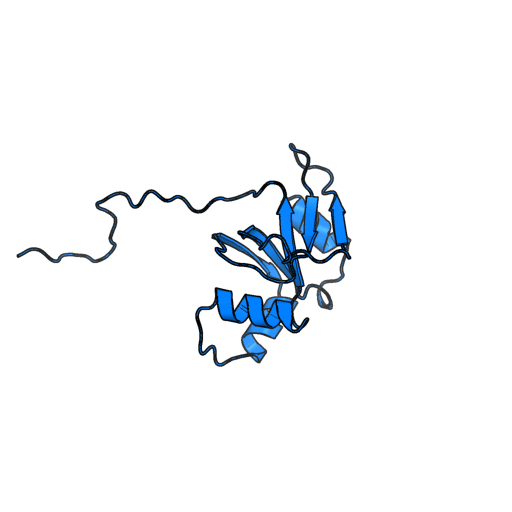779 1.00 48.50 113 GLU A N 1
ATOM 862 C CA . GLU A 1 113 ? 22.113 -18.499 2.152 1.00 48.50 113 GLU A CA 1
ATOM 863 C C . GLU A 1 113 ? 21.218 -18.634 0.906 1.00 48.50 113 GLU A C 1
ATOM 865 O O . GLU A 1 113 ? 20.136 -18.060 0.817 1.00 48.50 113 GLU A O 1
ATOM 870 N N . CYS A 1 114 ? 21.666 -19.401 -0.093 1.00 43.38 114 CYS A N 1
ATOM 871 C CA . CYS A 1 114 ? 20.727 -19.961 -1.058 1.00 43.38 114 CYS A CA 1
ATOM 872 C C . CYS A 1 114 ? 20.130 -21.207 -0.402 1.00 43.38 114 CYS A C 1
ATOM 874 O O . CYS A 1 114 ? 20.809 -22.221 -0.263 1.00 43.38 114 CYS A O 1
ATOM 876 N N . GLY A 1 115 ? 18.879 -21.114 0.048 1.00 48.22 115 GLY A N 1
ATOM 877 C CA . GLY A 1 115 ? 18.097 -22.226 0.591 1.00 48.22 115 GLY A CA 1
ATOM 878 C C . GLY A 1 115 ? 17.709 -23.257 -0.473 1.00 48.22 115 GLY A C 1
ATOM 879 O O . GLY A 1 115 ? 16.534 -23.571 -0.635 1.00 48.22 115 GLY A O 1
ATOM 880 N N . LEU A 1 116 ? 18.692 -23.770 -1.203 1.00 42.31 116 LEU A N 1
ATOM 881 C CA . LEU A 1 116 ? 18.622 -25.021 -1.935 1.00 42.31 116 LEU A CA 1
ATOM 882 C C . LEU A 1 116 ? 19.611 -25.942 -1.239 1.00 42.31 116 LEU A C 1
ATOM 884 O O . LEU A 1 116 ? 20.822 -25.768 -1.355 1.00 42.31 116 LEU A O 1
ATOM 888 N N . GLY A 1 117 ? 19.062 -26.870 -0.456 1.00 45.19 117 GLY A N 1
ATOM 889 C CA . GLY A 1 117 ? 19.831 -27.989 0.059 1.00 45.19 117 GLY A CA 1
ATOM 890 C C . GLY A 1 117 ? 20.622 -28.635 -1.076 1.00 45.19 117 GLY A C 1
ATOM 891 O O . GLY A 1 117 ? 20.097 -28.829 -2.171 1.00 45.19 117 GLY A O 1
ATOM 892 N N . ASP A 1 118 ? 21.885 -28.909 -0.776 1.00 44.31 118 ASP A N 1
ATOM 893 C CA . ASP A 1 118 ? 22.743 -29.888 -1.428 1.00 44.31 118 ASP A CA 1
ATOM 894 C C . ASP A 1 118 ? 22.743 -29.880 -2.960 1.00 44.31 118 ASP A C 1
ATOM 896 O O . ASP A 1 118 ? 22.055 -30.661 -3.612 1.00 44.31 118 ASP A O 1
ATOM 900 N N . CYS A 1 119 ? 23.628 -29.079 -3.552 1.00 34.44 119 CYS A N 1
ATOM 901 C CA . CYS A 1 119 ? 24.176 -29.384 -4.872 1.00 34.44 119 CYS A CA 1
ATOM 902 C C . CYS A 1 119 ? 25.693 -29.166 -4.844 1.00 34.44 119 CYS A C 1
ATOM 904 O O . CYS A 1 119 ? 26.194 -28.076 -5.110 1.00 34.44 119 CYS A O 1
ATOM 906 N N . VAL A 1 120 ? 26.402 -30.236 -4.485 1.00 37.75 120 VAL A N 1
ATOM 907 C CA . VAL A 1 120 ? 27.846 -30.430 -4.667 1.00 37.75 120 VAL A CA 1
ATOM 908 C C . VAL A 1 120 ? 28.041 -31.260 -5.943 1.00 37.75 120 VAL A C 1
ATOM 910 O O . VAL A 1 120 ? 27.320 -32.246 -6.111 1.00 37.75 120 VAL A O 1
ATOM 913 N N . PRO A 1 121 ? 28.995 -30.926 -6.824 1.00 40.81 121 PRO A N 1
ATOM 914 C CA . PRO A 1 121 ? 29.775 -31.924 -7.543 1.00 40.81 121 PRO A CA 1
ATOM 915 C C . PRO A 1 121 ? 31.073 -32.259 -6.796 1.00 40.81 121 PRO A C 1
ATOM 917 O O . PRO A 1 121 ? 31.754 -31.318 -6.323 1.00 40.81 121 PRO A O 1
#